Protein AF-A0A1H3NL35-F1 (afdb_monomer_lite)

pLDDT: mean 88.45, std 14.71, range [37.03, 98.69]

Secondary structure (DSSP, 8-state):
----SEEEEEE--SSSHHHHHIIIIIHHHHHHHHTTTSSS--EEES-TTGGGGEEEEEEEE-GGGTT-HHHHHHHHHHHHHHHHHTS--B--EESS-SS--SEE-GGG---SGGGGGSTHHHHHHHHHHHHHHHHHHHGGG-PPPSS-------PPPPPPPPPPP-

Structure (mmCIF, N/CA/C/O backbone):
data_AF-A0A1H3NL35-F1
#
_entry.id   AF-A0A1H3NL35-F1
#
loop_
_atom_site.group_PDB
_atom_site.id
_atom_site.type_symbol
_atom_site.label_atom_id
_atom_site.label_alt_id
_atom_site.label_comp_id
_atom_site.label_asym_id
_atom_site.label_entity_id
_atom_site.label_seq_id
_atom_site.pdbx_PDB_ins_code
_atom_site.Cartn_x
_atom_site.Cartn_y
_atom_site.Cartn_z
_atom_site.occupancy
_atom_site.B_iso_or_equiv
_atom_site.auth_seq_id
_atom_site.auth_comp_id
_atom_site.auth_asym_id
_atom_site.auth_atom_id
_atom_site.pdbx_PDB_model_num
ATOM 1 N N . MET A 1 1 ? -18.843 13.602 13.279 1.00 42.16 1 MET A N 1
ATOM 2 C CA . MET A 1 1 ? -17.414 13.245 13.123 1.00 42.16 1 MET A CA 1
ATOM 3 C C . MET A 1 1 ? -17.238 12.695 11.721 1.00 42.16 1 MET A C 1
ATOM 5 O O . MET A 1 1 ? -17.941 11.732 11.421 1.00 42.16 1 MET A O 1
ATOM 9 N N . PRO A 1 2 ? -16.428 13.296 10.836 1.00 52.50 2 PRO A N 1
ATOM 10 C CA . PRO A 1 2 ? -16.265 12.712 9.517 1.00 52.50 2 PRO A CA 1
ATOM 11 C C . PRO A 1 2 ? -15.505 11.393 9.678 1.00 52.50 2 PRO A C 1
ATOM 13 O O . PRO A 1 2 ? -14.476 11.332 10.347 1.00 52.50 2 PRO A O 1
ATOM 16 N N . GLY A 1 3 ? -16.089 10.315 9.155 1.00 72.19 3 GLY A N 1
ATOM 17 C CA . GLY A 1 3 ? -15.414 9.028 9.049 1.00 72.19 3 GLY A CA 1
ATOM 18 C C . GLY A 1 3 ? -14.252 9.096 8.056 1.00 72.19 3 GLY A C 1
ATOM 19 O O . GLY A 1 3 ? -13.997 10.131 7.447 1.00 72.19 3 GLY A O 1
ATOM 20 N N . TYR A 1 4 ? -13.566 7.971 7.880 1.00 87.62 4 TYR A N 1
ATOM 21 C CA . TYR A 1 4 ? -12.499 7.831 6.890 1.00 87.62 4 TYR A CA 1
ATOM 22 C C . TYR A 1 4 ? -12.925 8.318 5.499 1.00 87.62 4 TYR A C 1
ATOM 24 O O . TYR A 1 4 ? -14.001 7.948 5.023 1.00 87.62 4 TYR A O 1
ATOM 32 N N . ARG A 1 5 ? -12.062 9.105 4.848 1.00 91.19 5 ARG A N 1
ATOM 33 C CA . ARG A 1 5 ? -12.212 9.528 3.446 1.00 91.19 5 ARG A CA 1
ATOM 34 C C . ARG A 1 5 ? -11.517 8.580 2.478 1.00 91.19 5 ARG A C 1
ATOM 36 O O . ARG A 1 5 ? -11.903 8.533 1.316 1.00 91.19 5 ARG A O 1
ATOM 43 N N . TYR A 1 6 ? -10.517 7.844 2.957 1.00 94.75 6 TYR A N 1
ATOM 44 C CA . TYR A 1 6 ? -9.704 6.938 2.159 1.00 94.75 6 TYR A CA 1
ATOM 45 C C . TYR A 1 6 ? -9.716 5.529 2.752 1.00 94.75 6 TYR A C 1
ATOM 47 O O . TYR A 1 6 ? -9.670 5.339 3.971 1.00 94.75 6 TYR A O 1
ATOM 55 N N . ASP A 1 7 ? -9.732 4.528 1.885 1.00 96.44 7 ASP A N 1
ATOM 56 C CA . ASP A 1 7 ? -9.573 3.127 2.269 1.00 96.44 7 ASP A CA 1
ATOM 57 C C . ASP A 1 7 ? -8.095 2.795 2.460 1.00 96.44 7 ASP A C 1
ATOM 59 O O . ASP A 1 7 ? -7.708 2.144 3.432 1.00 96.44 7 ASP A O 1
ATOM 63 N N . VAL A 1 8 ? -7.246 3.307 1.568 1.00 97.56 8 VAL A N 1
ATOM 64 C CA . VAL A 1 8 ? -5.817 2.995 1.552 1.00 97.56 8 VAL A CA 1
ATOM 65 C C . VAL A 1 8 ? -4.990 4.268 1.421 1.00 97.56 8 VAL A C 1
ATOM 67 O O . VAL A 1 8 ? -5.188 5.068 0.506 1.00 97.56 8 VAL A O 1
ATOM 70 N N . PHE A 1 9 ? -4.014 4.417 2.311 1.00 97.31 9 PHE A N 1
ATOM 71 C CA . PHE A 1 9 ? -2.937 5.392 2.198 1.00 97.31 9 PHE A CA 1
ATOM 72 C C . PHE A 1 9 ? -1.657 4.701 1.730 1.00 97.31 9 PHE A C 1
ATOM 74 O O . PHE A 1 9 ? -1.150 3.793 2.394 1.00 97.31 9 PHE A O 1
ATOM 81 N N . LEU A 1 10 ? -1.116 5.145 0.600 1.00 97.81 10 LEU A N 1
ATOM 82 C CA . LEU A 1 10 ? 0.181 4.715 0.090 1.00 97.81 10 LEU A CA 1
ATOM 83 C C . LEU A 1 10 ? 1.275 5.634 0.640 1.00 97.81 10 LEU A C 1
ATOM 85 O O . LEU A 1 10 ? 1.268 6.841 0.381 1.00 97.81 10 LEU A O 1
ATOM 89 N N . SER A 1 11 ? 2.229 5.053 1.365 1.00 95.75 11 SER A N 1
ATOM 90 C CA . SER A 1 11 ? 3.400 5.752 1.907 1.00 95.75 11 SER A CA 1
ATOM 91 C C . SER A 1 11 ? 4.643 5.289 1.159 1.00 95.75 11 SER A C 1
ATOM 93 O O . SER A 1 11 ? 4.935 4.098 1.120 1.00 95.75 11 SER A O 1
ATOM 95 N N . CYS A 1 12 ? 5.383 6.200 0.538 1.00 94.94 12 CYS A N 1
ATOM 96 C CA . CYS A 1 12 ? 6.633 5.891 -0.151 1.00 94.94 12 CYS A CA 1
ATOM 97 C C . CYS A 1 12 ? 7.587 7.083 -0.045 1.00 94.94 12 CYS A C 1
ATOM 99 O O . CYS A 1 12 ? 7.143 8.208 0.189 1.00 94.94 12 CYS A O 1
ATOM 101 N N . ALA A 1 13 ? 8.882 6.865 -0.295 1.00 92.50 13 ALA A N 1
ATOM 102 C CA . ALA A 1 13 ? 9.829 7.972 -0.418 1.00 92.50 13 ALA A CA 1
ATOM 103 C C . ALA A 1 13 ? 9.315 9.017 -1.430 1.00 92.50 13 ALA A C 1
ATOM 105 O O . ALA A 1 13 ? 8.691 8.658 -2.432 1.00 92.50 13 ALA A O 1
ATOM 106 N N . ARG A 1 14 ? 9.550 10.310 -1.162 1.00 89.75 14 ARG A N 1
ATOM 107 C CA . ARG A 1 14 ? 9.020 11.413 -1.991 1.00 89.75 14 ARG A CA 1
ATOM 108 C C . ARG A 1 14 ? 9.634 11.466 -3.390 1.00 89.75 14 ARG A C 1
ATOM 110 O O . ARG A 1 14 ? 9.009 11.996 -4.302 1.00 89.75 14 ARG A O 1
ATOM 117 N N . THR A 1 15 ? 10.829 10.911 -3.557 1.00 90.69 15 THR A N 1
ATOM 118 C CA . THR A 1 15 ? 11.583 10.909 -4.812 1.00 90.69 15 THR A CA 1
ATOM 119 C C . THR A 1 15 ? 12.138 9.519 -5.120 1.00 90.69 15 THR A C 1
ATOM 121 O O . THR A 1 15 ? 12.187 8.634 -4.261 1.00 90.69 15 THR A O 1
ATOM 124 N N . GLY A 1 16 ? 12.556 9.334 -6.372 1.00 94.06 16 GLY A N 1
ATOM 125 C CA . GLY A 1 16 ? 13.260 8.145 -6.835 1.00 94.06 16 GLY A CA 1
ATOM 126 C C . GLY A 1 16 ? 12.360 6.988 -7.288 1.00 94.06 16 GLY A C 1
ATOM 127 O O . GLY A 1 16 ? 11.130 7.104 -7.325 1.00 94.06 16 GLY A O 1
ATOM 128 N N . PRO A 1 17 ? 12.973 5.833 -7.608 1.00 96.75 17 PRO A N 1
ATOM 129 C CA . PRO A 1 17 ? 12.310 4.748 -8.332 1.00 96.75 17 PRO A CA 1
ATOM 130 C C . PRO A 1 17 ? 11.061 4.191 -7.647 1.00 96.75 17 PRO A C 1
ATOM 132 O O . PRO A 1 17 ? 10.091 3.857 -8.319 1.00 96.75 17 PRO A O 1
ATOM 135 N N . SER A 1 18 ? 11.037 4.115 -6.312 1.00 95.44 18 SER A N 1
ATOM 136 C CA . SER A 1 18 ? 9.854 3.636 -5.588 1.00 95.44 18 SER A CA 1
ATOM 137 C C . SER A 1 18 ? 8.660 4.579 -5.737 1.00 95.44 18 SER A C 1
ATOM 139 O O . SER A 1 18 ? 7.526 4.109 -5.803 1.00 95.44 18 SER A O 1
ATOM 141 N N . ARG A 1 19 ? 8.894 5.899 -5.815 1.00 96.12 19 ARG A N 1
ATOM 142 C CA . ARG A 1 19 ? 7.828 6.888 -6.038 1.00 96.12 19 ARG A CA 1
ATOM 143 C C . ARG A 1 19 ? 7.282 6.762 -7.447 1.00 96.12 19 ARG A C 1
ATOM 145 O O . ARG A 1 19 ? 6.076 6.621 -7.620 1.00 96.12 19 ARG A O 1
ATOM 152 N N . GLU A 1 20 ? 8.174 6.782 -8.431 1.00 97.50 20 GLU A N 1
ATOM 153 C CA . GLU A 1 20 ? 7.826 6.666 -9.846 1.00 97.50 20 GLU A CA 1
ATOM 154 C C . GLU A 1 20 ? 7.071 5.371 -10.123 1.00 97.50 20 GLU A C 1
ATOM 156 O O . GLU A 1 20 ? 6.012 5.404 -10.730 1.00 97.50 20 GLU A O 1
ATOM 161 N N . TRP A 1 21 ? 7.547 4.238 -9.608 1.00 98.19 21 TRP A N 1
ATOM 162 C CA . TRP A 1 21 ? 6.852 2.958 -9.733 1.00 98.19 21 TRP A CA 1
ATOM 163 C C . TRP A 1 21 ? 5.466 2.973 -9.079 1.00 98.19 21 TRP A C 1
ATOM 165 O O . TRP A 1 21 ? 4.511 2.419 -9.629 1.00 98.19 21 TRP A O 1
ATOM 175 N N . THR A 1 22 ? 5.337 3.643 -7.929 1.00 97.62 22 THR A N 1
ATOM 176 C CA . THR A 1 22 ? 4.050 3.772 -7.239 1.00 97.62 22 THR A CA 1
ATOM 177 C C . THR A 1 22 ? 3.045 4.560 -8.076 1.00 97.62 22 THR A C 1
ATOM 179 O O . THR A 1 22 ? 1.899 4.133 -8.219 1.00 97.62 22 THR A O 1
ATOM 182 N N . VAL A 1 23 ? 3.484 5.684 -8.649 1.00 97.00 23 VAL A N 1
ATOM 183 C CA . VAL A 1 23 ? 2.672 6.566 -9.501 1.00 97.00 23 VAL A CA 1
ATOM 184 C C . VAL A 1 23 ? 2.357 5.910 -10.844 1.00 97.00 23 VAL A C 1
ATOM 186 O O . VAL A 1 23 ? 1.209 5.907 -11.269 1.00 97.00 23 VAL A O 1
ATOM 189 N N . ASN A 1 24 ? 3.363 5.333 -11.498 1.00 97.88 24 ASN A N 1
ATOM 190 C CA . ASN A 1 24 ? 3.250 4.816 -12.855 1.00 97.88 24 ASN A CA 1
ATOM 191 C C . ASN A 1 24 ? 2.563 3.457 -12.920 1.00 97.88 24 ASN A C 1
ATOM 193 O O . ASN A 1 24 ? 2.091 3.098 -13.992 1.00 97.88 24 ASN A O 1
ATOM 197 N N . HIS A 1 25 ? 2.526 2.666 -11.844 1.00 98.25 25 HIS A N 1
ATOM 198 C CA . HIS A 1 25 ? 2.022 1.290 -11.924 1.00 98.25 25 HIS A CA 1
ATOM 199 C C . HIS A 1 25 ? 1.178 0.900 -10.721 1.00 98.25 25 HIS A C 1
ATOM 201 O O . HIS A 1 25 ? 0.003 0.574 -10.869 1.00 98.25 25 HIS A O 1
ATOM 207 N N . PHE A 1 26 ? 1.774 0.914 -9.529 1.00 98.44 26 PHE A N 1
ATOM 208 C CA . PHE A 1 26 ? 1.196 0.231 -8.373 1.00 98.44 26 PHE A CA 1
ATOM 209 C C . PHE A 1 26 ? -0.153 0.809 -7.943 1.00 98.44 26 PHE A C 1
ATOM 211 O O . PHE A 1 26 ? -1.077 0.044 -7.682 1.00 98.44 26 PHE A O 1
ATOM 218 N N . ARG A 1 27 ? -0.291 2.142 -7.899 1.00 98.00 27 ARG A N 1
ATOM 219 C CA . ARG A 1 27 ? -1.544 2.796 -7.497 1.00 98.00 27 ARG A CA 1
ATOM 220 C C . ARG A 1 27 ? -2.703 2.411 -8.418 1.00 98.00 27 ARG A C 1
ATOM 222 O O . ARG A 1 27 ? -3.766 2.051 -7.920 1.00 98.00 27 ARG A O 1
ATOM 229 N N . ASP A 1 28 ? -2.485 2.464 -9.731 1.00 98.00 28 ASP A N 1
ATOM 230 C CA . ASP A 1 28 ? -3.507 2.140 -10.732 1.00 98.00 28 ASP A CA 1
ATOM 231 C C . ASP A 1 28 ? -3.903 0.661 -10.656 1.00 98.00 28 ASP A C 1
ATOM 233 O O . ASP A 1 28 ? -5.092 0.335 -10.653 1.00 98.00 28 ASP A O 1
ATOM 237 N N . LEU A 1 29 ? -2.917 -0.238 -10.560 1.00 98.56 29 LEU A N 1
ATOM 238 C CA . LEU A 1 29 ? -3.158 -1.677 -10.438 1.00 98.56 29 LEU A CA 1
ATOM 239 C C . LEU A 1 29 ? -3.910 -2.015 -9.148 1.00 98.56 29 LEU A C 1
ATOM 241 O O . LEU A 1 29 ? -4.877 -2.775 -9.187 1.00 98.56 29 LEU A O 1
ATOM 245 N N . LEU A 1 30 ? -3.518 -1.413 -8.023 1.00 98.69 30 LEU A N 1
ATOM 246 C CA . LEU A 1 30 ? -4.181 -1.621 -6.739 1.00 98.69 30 LEU A CA 1
ATOM 247 C C . LEU A 1 30 ? -5.619 -1.099 -6.764 1.00 98.69 30 LEU A C 1
ATOM 249 O O . LEU A 1 30 ? -6.524 -1.788 -6.303 1.00 98.69 30 LEU A O 1
ATOM 253 N N . GLY A 1 31 ? -5.839 0.083 -7.347 1.00 98.44 31 GLY A N 1
ATOM 254 C CA . GLY A 1 31 ? -7.172 0.657 -7.534 1.00 98.44 31 GLY A CA 1
ATOM 255 C C . GLY A 1 31 ? -8.078 -0.249 -8.361 1.00 98.44 31 GLY A C 1
ATOM 256 O O . GLY A 1 31 ? -9.189 -0.552 -7.936 1.00 98.44 31 GLY A O 1
ATOM 257 N N . ARG A 1 32 ? -7.585 -0.757 -9.497 1.00 98.12 32 ARG A N 1
ATOM 258 C CA . ARG A 1 32 ? -8.323 -1.715 -10.339 1.00 98.12 32 ARG A CA 1
ATOM 259 C C . ARG A 1 32 ? -8.592 -3.037 -9.625 1.00 98.12 32 ARG A C 1
ATOM 261 O O . ARG A 1 32 ? -9.659 -3.609 -9.813 1.00 98.12 32 ARG A O 1
ATOM 268 N N . GLY A 1 33 ? -7.637 -3.532 -8.840 1.00 98.38 33 GLY A N 1
ATOM 269 C CA . GLY A 1 33 ? -7.804 -4.743 -8.039 1.00 98.38 33 GLY A CA 1
ATOM 270 C C . GLY A 1 33 ? -8.89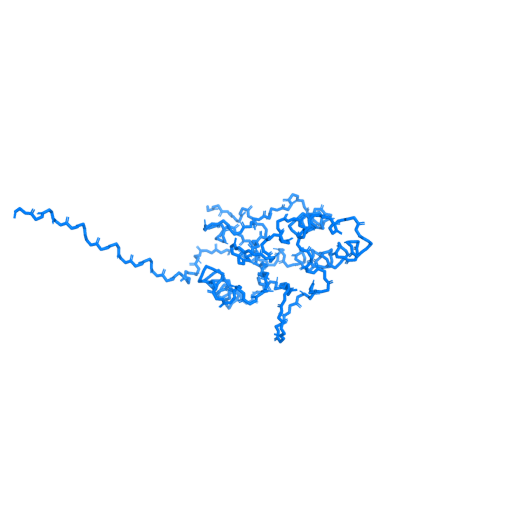6 -4.577 -6.985 1.00 98.38 33 GLY A C 1
ATOM 271 O O . GLY A 1 33 ? -9.810 -5.393 -6.916 1.00 98.38 33 GLY A O 1
ATOM 272 N N . LEU A 1 34 ? -8.849 -3.485 -6.218 1.00 98.44 34 LEU A N 1
ATOM 273 C CA . LEU A 1 34 ? -9.845 -3.186 -5.189 1.00 98.44 34 LEU A CA 1
ATOM 274 C C . LEU A 1 34 ? -11.229 -2.902 -5.775 1.00 98.44 34 LEU A C 1
ATOM 276 O O . LEU A 1 34 ? -12.215 -3.338 -5.197 1.00 98.44 34 LEU A O 1
ATOM 280 N N . ALA A 1 35 ? -11.323 -2.250 -6.937 1.00 98.00 35 ALA A N 1
ATOM 281 C CA . ALA A 1 35 ? -12.605 -1.928 -7.572 1.00 98.00 35 ALA A CA 1
ATOM 282 C C . ALA A 1 35 ? -13.401 -3.172 -8.011 1.00 98.00 35 ALA A C 1
ATOM 284 O O . ALA A 1 35 ? -14.592 -3.076 -8.282 1.00 98.00 35 ALA A O 1
ATOM 285 N N . LYS A 1 36 ? -12.754 -4.344 -8.084 1.00 97.88 36 LYS A N 1
ATOM 286 C CA . LYS A 1 36 ? -13.424 -5.635 -8.315 1.00 97.88 36 LYS A CA 1
ATOM 287 C C . LYS A 1 36 ? -14.021 -6.239 -7.039 1.00 97.88 36 LYS A C 1
ATOM 289 O O . LYS A 1 36 ? -14.783 -7.194 -7.130 1.00 97.88 36 LYS A O 1
ATOM 294 N N . LEU A 1 37 ? -13.614 -5.744 -5.872 1.00 98.00 37 LEU A N 1
ATOM 295 C CA . LEU A 1 37 ? -13.877 -6.348 -4.564 1.00 98.00 37 LEU A CA 1
ATOM 296 C C . LEU A 1 37 ? -14.732 -5.448 -3.670 1.00 98.00 37 LEU A C 1
ATOM 298 O O . LEU A 1 37 ? -15.486 -5.949 -2.842 1.00 98.00 37 LEU A O 1
ATOM 302 N N . ILE A 1 38 ? -14.600 -4.129 -3.824 1.00 96.69 38 ILE A N 1
ATOM 303 C CA . ILE A 1 38 ? -15.324 -3.121 -3.053 1.00 96.69 38 ILE A CA 1
ATOM 304 C C . ILE A 1 38 ? -15.811 -1.987 -3.957 1.00 96.69 38 ILE A C 1
ATOM 306 O O . ILE A 1 38 ? -15.212 -1.688 -4.991 1.00 96.69 38 ILE A O 1
ATOM 310 N N . GLU A 1 39 ? -16.895 -1.344 -3.536 1.00 93.94 39 GLU A N 1
ATOM 311 C CA . GLU A 1 39 ? -17.476 -0.192 -4.221 1.00 93.94 39 GLU A CA 1
ATOM 312 C C . GLU A 1 39 ? -16.596 1.055 -4.032 1.00 93.94 39 GLU A C 1
ATOM 314 O O . GLU A 1 39 ? -16.216 1.388 -2.910 1.00 93.94 39 GLU A O 1
ATOM 319 N N . GLU A 1 40 ? -16.262 1.726 -5.140 1.00 93.25 40 GLU A N 1
ATOM 320 C CA . GLU A 1 40 ? -15.523 3.000 -5.186 1.00 93.25 40 GLU A CA 1
ATOM 321 C C . GLU A 1 40 ? -14.284 3.092 -4.260 1.00 93.25 40 GLU A C 1
ATOM 323 O O . GLU A 1 40 ? -14.241 3.940 -3.363 1.00 93.25 40 GLU A O 1
ATOM 328 N N . PRO A 1 41 ? -13.229 2.278 -4.467 1.00 96.44 41 PRO A N 1
ATOM 329 C CA . PRO A 1 41 ? -12.051 2.296 -3.601 1.00 96.44 41 PRO A CA 1
ATOM 330 C C . PRO A 1 41 ? -11.331 3.650 -3.614 1.00 96.44 41 PRO A C 1
ATOM 332 O O . PRO A 1 41 ? -10.915 4.150 -4.665 1.00 96.44 41 PRO A O 1
ATOM 335 N N . LYS A 1 42 ? -11.089 4.221 -2.430 1.00 96.19 42 LYS A N 1
ATOM 336 C CA . LYS A 1 42 ? -10.428 5.527 -2.282 1.00 96.19 42 LYS A CA 1
ATOM 337 C C . LYS A 1 42 ? -8.978 5.360 -1.846 1.00 96.19 42 LYS A C 1
ATOM 339 O O . LYS A 1 42 ? -8.689 5.101 -0.677 1.00 96.19 42 LYS A O 1
ATOM 344 N N . ILE A 1 43 ? -8.057 5.547 -2.793 1.00 96.81 43 ILE A N 1
ATOM 345 C CA . ILE A 1 43 ? -6.608 5.444 -2.569 1.00 96.81 43 ILE A CA 1
ATOM 346 C C . ILE A 1 43 ? -5.951 6.823 -2.654 1.00 96.81 43 ILE A C 1
ATOM 348 O O . ILE A 1 43 ? -5.993 7.483 -3.700 1.00 96.81 43 ILE A O 1
ATOM 352 N N . VAL A 1 44 ? -5.264 7.209 -1.581 1.00 95.50 44 VAL A N 1
ATOM 353 C CA . VAL A 1 44 ? -4.445 8.425 -1.516 1.00 95.50 44 VAL A CA 1
ATOM 354 C C . VAL A 1 44 ? -2.964 8.071 -1.448 1.00 95.50 44 VAL A C 1
ATOM 356 O O . VAL A 1 44 ? -2.578 7.056 -0.872 1.00 95.50 44 VAL A O 1
ATOM 359 N N . LEU A 1 45 ? -2.122 8.901 -2.057 1.00 94.12 45 LEU A N 1
ATOM 360 C CA . LEU A 1 45 ? -0.677 8.713 -2.101 1.00 94.12 45 LEU A CA 1
ATOM 361 C C . LEU A 1 45 ? 0.020 9.907 -1.448 1.00 94.12 45 LEU A C 1
ATOM 363 O O . LEU A 1 45 ? 0.079 10.967 -2.064 1.00 94.12 45 LEU A O 1
ATOM 367 N N . SER A 1 46 ? 0.594 9.687 -0.258 1.00 71.38 46 SER A N 1
ATOM 368 C CA . SER A 1 46 ? 1.469 10.611 0.487 1.00 71.38 46 SER A CA 1
ATOM 369 C C . SER A 1 46 ? 1.095 12.094 0.332 1.00 71.38 46 SER A C 1
ATOM 371 O O . SER A 1 46 ? 1.891 12.902 -0.142 1.00 71.38 46 SER A O 1
ATOM 373 N N . ASP A 1 47 ? -0.148 12.413 0.695 1.00 71.38 47 ASP A N 1
ATOM 374 C CA . ASP A 1 47 ? -0.622 13.782 0.889 1.00 71.38 47 ASP A CA 1
ATOM 375 C C . ASP A 1 47 ? -0.546 14.098 2.389 1.00 71.38 47 ASP A C 1
ATOM 377 O O . ASP A 1 47 ? -0.993 13.294 3.221 1.00 71.38 47 ASP A O 1
ATOM 381 N N . GLU A 1 48 ? 0.099 15.209 2.747 1.00 66.31 48 GLU A N 1
ATOM 382 C CA . GLU A 1 48 ? 0.351 15.558 4.145 1.00 66.31 48 GLU A CA 1
ATOM 383 C C . GLU A 1 48 ? -0.982 15.673 4.902 1.00 66.31 48 GLU A C 1
ATOM 385 O O . GLU A 1 48 ? -1.892 16.397 4.516 1.00 66.31 48 GLU A O 1
ATOM 390 N N . GLY A 1 49 ? -1.124 14.916 5.992 1.00 70.06 49 GLY A N 1
ATOM 391 C CA . GLY A 1 49 ? -2.345 14.898 6.806 1.00 70.06 49 GLY A CA 1
ATOM 392 C C . GLY A 1 49 ? -3.422 13.903 6.358 1.00 70.06 49 GLY A C 1
ATOM 393 O O . GLY A 1 49 ? -4.246 13.518 7.192 1.00 70.06 49 GLY A O 1
ATOM 394 N N . ALA A 1 50 ? -3.375 13.379 5.127 1.00 84.06 50 ALA A N 1
ATOM 395 C CA . ALA A 1 50 ? -4.389 12.444 4.625 1.00 84.06 50 ALA A CA 1
ATOM 396 C C . ALA A 1 50 ? -4.378 11.075 5.331 1.00 84.06 50 ALA A C 1
ATOM 398 O O . ALA A 1 50 ? -5.379 10.358 5.302 1.00 84.06 50 ALA A O 1
ATOM 399 N N . LEU A 1 51 ? -3.285 10.719 6.022 1.00 89.69 51 LEU A N 1
ATOM 400 C CA . LEU A 1 51 ? -3.205 9.484 6.809 1.00 89.69 51 LEU A CA 1
ATOM 401 C C . LEU A 1 51 ? -4.320 9.407 7.865 1.00 89.69 51 LEU A C 1
ATOM 403 O O . LEU A 1 51 ? -4.864 8.329 8.091 1.00 89.69 51 LEU A O 1
ATOM 407 N N . ARG A 1 52 ? -4.697 10.545 8.470 1.00 87.75 52 ARG A N 1
ATOM 408 C CA . ARG A 1 52 ? -5.760 10.623 9.495 1.00 87.75 52 ARG A CA 1
ATOM 409 C C . ARG A 1 52 ? -7.122 10.177 8.981 1.00 87.75 52 ARG A C 1
ATOM 411 O O . ARG A 1 52 ? -7.933 9.628 9.730 1.00 87.75 52 ARG A O 1
ATOM 418 N N . ASP A 1 53 ? -7.326 10.369 7.689 1.00 88.75 53 ASP A N 1
ATOM 419 C CA . ASP A 1 53 ? -8.562 10.052 6.999 1.00 88.75 53 ASP A CA 1
ATOM 420 C C . ASP A 1 53 ? -8.507 8.685 6.306 1.00 88.75 53 ASP A C 1
ATOM 422 O O . ASP A 1 53 ? -9.478 8.305 5.651 1.00 88.75 53 ASP A O 1
ATOM 426 N N . ALA A 1 54 ? -7.417 7.925 6.460 1.00 92.44 54 ALA A N 1
ATOM 427 C CA . ALA A 1 54 ? -7.230 6.626 5.827 1.00 92.44 54 ALA A CA 1
ATOM 428 C C . ALA A 1 54 ? -7.450 5.439 6.778 1.00 92.44 54 ALA A C 1
ATOM 430 O O . ALA A 1 54 ? -7.073 5.458 7.955 1.00 92.44 54 ALA A O 1
ATOM 431 N N . ARG A 1 55 ? -8.052 4.365 6.254 1.00 94.44 55 ARG A N 1
ATOM 432 C CA . ARG A 1 55 ? -8.303 3.132 7.017 1.00 94.44 55 ARG A CA 1
ATOM 433 C C . ARG A 1 55 ? -7.037 2.303 7.200 1.00 94.44 55 ARG A C 1
ATOM 435 O O . ARG A 1 55 ? -6.703 2.004 8.349 1.00 94.44 55 ARG A O 1
ATOM 442 N N . LEU A 1 56 ? -6.359 1.975 6.100 1.00 96.81 56 LEU A N 1
ATOM 443 C CA . LEU A 1 56 ? -5.157 1.138 6.045 1.00 96.81 56 LEU A CA 1
ATOM 444 C C . LEU A 1 56 ? -3.945 1.917 5.518 1.00 96.81 56 LEU A C 1
ATOM 446 O O . LEU A 1 56 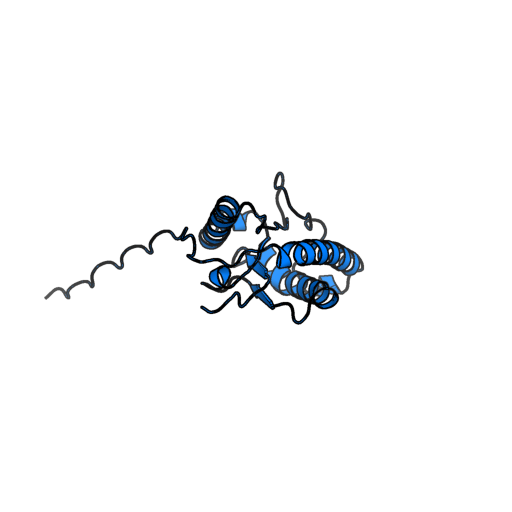? -4.082 2.831 4.704 1.00 96.81 56 LEU A O 1
ATOM 450 N N . LEU A 1 57 ? -2.751 1.507 5.945 1.00 96.75 57 LEU A N 1
ATOM 451 C CA . LEU A 1 57 ? -1.465 2.002 5.457 1.00 96.75 57 LEU A CA 1
ATOM 452 C C . LEU A 1 57 ? -0.751 0.913 4.654 1.00 96.75 57 LEU A C 1
ATOM 454 O O . LEU A 1 57 ? -0.514 -0.191 5.147 1.00 96.75 57 LEU A O 1
ATOM 458 N N . VAL A 1 58 ? -0.332 1.256 3.441 1.00 98.12 58 VAL A N 1
ATOM 459 C CA . VAL A 1 58 ? 0.515 0.417 2.588 1.00 98.12 58 VAL A CA 1
ATOM 460 C C . VAL A 1 58 ? 1.850 1.138 2.392 1.00 98.12 58 VAL A C 1
ATOM 462 O O . VAL A 1 58 ? 1.956 2.026 1.539 1.00 98.12 58 VAL A O 1
ATOM 465 N N . PRO A 1 59 ? 2.873 0.822 3.207 1.00 97.00 59 PRO A N 1
ATOM 466 C CA . PRO A 1 59 ? 4.200 1.380 3.026 1.00 97.00 59 PRO A CA 1
ATOM 467 C C . PRO A 1 59 ? 4.942 0.647 1.901 1.00 97.00 59 PRO A C 1
ATOM 469 O O . PRO A 1 59 ? 4.988 -0.583 1.868 1.00 97.00 59 PRO A O 1
ATOM 472 N N . ILE A 1 60 ? 5.537 1.411 0.988 1.00 97.38 60 ILE A N 1
ATOM 473 C CA . ILE A 1 60 ? 6.350 0.929 -0.130 1.00 97.38 60 ILE A CA 1
ATOM 474 C C . ILE A 1 60 ? 7.813 0.981 0.298 1.00 97.38 60 ILE A C 1
ATOM 476 O O . ILE A 1 60 ? 8.485 2.012 0.202 1.00 97.38 60 ILE A O 1
ATOM 480 N N . TRP A 1 61 ? 8.302 -0.141 0.806 1.00 96.19 61 TRP A N 1
ATOM 481 C CA . TRP A 1 61 ? 9.624 -0.239 1.396 1.00 96.19 61 TRP A CA 1
ATOM 482 C C . TRP A 1 61 ? 10.736 -0.252 0.354 1.00 96.19 61 TRP A C 1
ATOM 484 O O . TRP A 1 61 ? 10.804 -1.094 -0.547 1.00 96.19 61 TRP A O 1
ATOM 494 N N . SER A 1 62 ? 11.643 0.694 0.543 1.00 94.62 62 SER A N 1
ATOM 495 C CA . SER A 1 62 ? 12.902 0.879 -0.163 1.00 94.62 62 SER A CA 1
ATOM 496 C C . SER A 1 62 ? 13.913 1.482 0.818 1.00 94.62 62 SER A C 1
ATOM 498 O O . SER A 1 62 ? 13.487 2.038 1.830 1.00 94.62 62 SER A O 1
ATOM 500 N N . PRO A 1 63 ? 15.234 1.419 0.578 1.00 94.06 63 PRO A N 1
ATOM 501 C CA . PRO A 1 63 ? 16.193 2.057 1.479 1.00 94.06 63 PRO A CA 1
ATOM 502 C C . PRO A 1 63 ? 15.869 3.539 1.783 1.00 94.06 63 PRO A C 1
ATOM 504 O O . PRO A 1 63 ? 15.847 3.888 2.962 1.00 94.06 63 PRO A O 1
ATOM 507 N N . PRO A 1 64 ? 15.474 4.384 0.799 1.00 93.38 64 PRO A N 1
ATOM 508 C CA . PRO A 1 64 ? 15.062 5.767 1.073 1.00 93.38 64 PRO A CA 1
ATOM 509 C C . PRO A 1 64 ? 13.801 5.920 1.940 1.00 93.38 64 PRO A C 1
ATOM 511 O O . PRO A 1 64 ? 13.604 6.969 2.551 1.00 93.38 64 PRO A O 1
ATOM 514 N N . TYR A 1 65 ? 12.932 4.903 2.005 1.00 93.81 65 TYR A N 1
ATOM 515 C CA . TYR A 1 65 ? 11.761 4.915 2.890 1.00 93.81 65 TYR A CA 1
ATOM 516 C C . TYR A 1 65 ? 12.190 5.058 4.355 1.00 93.81 65 TYR A C 1
ATOM 518 O O . TYR A 1 65 ? 11.655 5.881 5.093 1.00 93.81 65 TYR A O 1
ATOM 526 N N . PHE A 1 66 ? 13.202 4.284 4.756 1.00 93.06 66 PHE A N 1
ATOM 527 C CA . PHE A 1 66 ? 13.668 4.198 6.142 1.00 93.06 66 PHE A CA 1
ATOM 528 C C . PHE A 1 66 ? 14.550 5.368 6.572 1.00 93.06 66 PHE A C 1
ATOM 530 O O . PHE A 1 66 ? 14.876 5.483 7.747 1.00 93.06 66 PHE A O 1
ATOM 537 N N . THR A 1 67 ? 14.915 6.249 5.643 1.00 92.06 67 THR A N 1
ATOM 538 C CA . THR A 1 67 ? 15.621 7.499 5.940 1.00 92.06 67 THR A CA 1
ATOM 539 C C . THR A 1 67 ? 14.708 8.719 5.826 1.00 92.06 67 THR A C 1
ATOM 541 O O . THR A 1 67 ? 15.165 9.838 6.035 1.00 92.06 67 THR A O 1
ATOM 544 N N . SER A 1 68 ? 13.430 8.540 5.467 1.00 91.25 68 SER A N 1
ATOM 545 C CA . SER A 1 68 ? 12.471 9.635 5.305 1.00 91.25 68 SER A CA 1
ATOM 546 C C . SER A 1 68 ? 11.697 9.887 6.607 1.00 91.25 68 SER A C 1
ATOM 548 O O . SER A 1 68 ? 10.890 9.040 6.997 1.00 91.25 68 SER A O 1
ATOM 550 N N . PRO A 1 69 ? 11.846 11.065 7.252 1.00 91.00 69 PRO A N 1
ATOM 551 C CA . PRO A 1 69 ? 11.129 11.374 8.493 1.00 91.00 69 PRO A CA 1
ATOM 552 C C . PRO A 1 69 ? 9.603 11.298 8.350 1.00 91.00 69 PRO A C 1
ATOM 554 O O . PRO A 1 69 ? 8.918 10.838 9.259 1.00 91.00 69 PRO A O 1
ATOM 557 N N . GLY A 1 70 ? 9.071 11.702 7.190 1.00 89.06 70 GLY A N 1
ATOM 558 C CA . GLY A 1 70 ? 7.638 11.617 6.896 1.00 89.06 70 GLY A CA 1
ATOM 559 C C . GLY A 1 70 ? 7.141 10.172 6.838 1.00 89.06 70 GLY A C 1
ATOM 560 O O . GLY A 1 70 ? 6.188 9.830 7.530 1.00 89.06 70 GLY A O 1
ATOM 561 N N . CYS A 1 71 ? 7.835 9.305 6.090 1.00 92.31 71 CYS A N 1
ATOM 562 C CA . CYS A 1 71 ? 7.484 7.884 5.990 1.00 92.31 71 CYS A CA 1
ATOM 563 C C . CYS A 1 71 ? 7.526 7.190 7.358 1.00 92.31 71 CYS A C 1
ATOM 565 O O . CYS A 1 71 ? 6.611 6.444 7.708 1.00 92.31 71 CYS A O 1
ATOM 567 N N . LEU A 1 72 ? 8.569 7.458 8.149 1.00 92.38 72 LEU A N 1
ATOM 568 C CA . LEU A 1 72 ? 8.710 6.890 9.488 1.00 92.38 72 LEU A CA 1
ATOM 569 C C . LEU A 1 72 ? 7.594 7.366 10.425 1.00 92.38 72 LEU A C 1
ATOM 571 O O . LEU A 1 72 ? 6.973 6.535 11.082 1.00 92.38 72 LEU A O 1
ATOM 575 N N . SER A 1 73 ? 7.269 8.663 10.430 1.00 90.38 73 SER A N 1
ATOM 576 C CA . SER A 1 73 ? 6.185 9.210 11.262 1.00 90.38 73 SER A CA 1
ATOM 577 C C . SER A 1 73 ? 4.810 8.644 10.879 1.00 90.38 73 SER A C 1
ATOM 579 O O . SER A 1 73 ? 4.004 8.312 11.756 1.00 90.38 73 SER A O 1
ATOM 581 N N . GLU A 1 74 ? 4.539 8.471 9.581 1.00 92.06 74 GLU A N 1
ATOM 582 C CA . GLU A 1 74 ? 3.317 7.826 9.082 1.00 92.06 74 GLU A CA 1
ATOM 583 C C . GLU A 1 74 ? 3.221 6.367 9.558 1.00 92.06 74 GLU A C 1
ATOM 585 O O . GLU A 1 74 ? 2.185 5.933 10.079 1.00 92.06 74 GLU A O 1
ATOM 590 N N . TRP A 1 75 ? 4.316 5.616 9.423 1.00 93.31 75 TRP A N 1
ATOM 591 C CA . TRP A 1 75 ? 4.403 4.222 9.851 1.00 93.31 75 TRP A CA 1
ATOM 592 C C . TRP A 1 75 ? 4.244 4.066 11.364 1.00 93.31 75 TRP A C 1
ATOM 594 O O . TRP A 1 75 ? 3.438 3.251 11.816 1.00 93.31 75 TRP A O 1
ATOM 604 N N . GLU A 1 76 ? 4.950 4.866 12.158 1.00 92.94 76 GLU A N 1
ATOM 605 C CA . GLU A 1 76 ? 4.874 4.848 13.621 1.00 92.94 76 GLU A CA 1
ATOM 606 C C . GLU A 1 76 ? 3.479 5.211 14.131 1.00 92.94 76 GLU A C 1
ATOM 608 O O . GLU A 1 76 ? 2.952 4.530 15.017 1.00 92.94 76 GLU A O 1
ATOM 613 N N . SER A 1 77 ? 2.837 6.212 13.519 1.00 90.88 77 SER A N 1
ATOM 614 C CA . SER A 1 77 ? 1.454 6.581 13.835 1.00 90.88 77 SER A CA 1
ATOM 615 C C . SER A 1 77 ? 0.508 5.395 13.633 1.00 90.88 77 SER A C 1
ATOM 617 O O . SER A 1 77 ? -0.337 5.117 14.490 1.00 90.88 77 SER A O 1
ATOM 619 N N . MET A 1 78 ? 0.655 4.650 12.528 1.00 92.38 78 MET A N 1
ATOM 620 C CA . MET A 1 78 ? -0.187 3.470 12.303 1.00 92.38 78 MET A CA 1
ATOM 621 C C . MET A 1 78 ? 0.173 2.306 13.199 1.00 92.38 78 MET A C 1
ATOM 623 O O . MET A 1 78 ? -0.739 1.628 13.662 1.00 92.38 78 MET A O 1
ATOM 627 N N . ARG A 1 79 ? 1.449 2.102 13.529 1.00 94.19 79 ARG A N 1
ATOM 628 C CA . ARG A 1 79 ? 1.839 1.051 14.475 1.00 94.19 79 ARG A CA 1
ATOM 629 C C . ARG A 1 79 ? 1.234 1.292 15.846 1.00 94.19 79 ARG A C 1
ATOM 631 O O . ARG A 1 79 ? 0.784 0.347 16.490 1.00 94.19 79 ARG A O 1
ATOM 638 N N . LEU A 1 80 ? 1.201 2.543 16.299 1.00 92.00 80 LEU A N 1
ATOM 639 C CA . LEU A 1 80 ? 0.536 2.892 17.550 1.00 92.00 80 LEU A CA 1
ATOM 640 C C . LEU A 1 80 ? -0.968 2.599 17.465 1.00 92.00 80 LEU A C 1
ATOM 642 O O . LEU A 1 80 ? -1.538 2.031 18.394 1.00 92.00 80 LEU A O 1
ATOM 646 N N . ARG A 1 81 ? -1.600 2.893 16.326 1.00 90.75 81 ARG A N 1
ATOM 647 C CA . ARG A 1 81 ? -3.011 2.563 16.096 1.00 90.75 81 ARG A CA 1
ATOM 648 C C . ARG A 1 81 ? -3.272 1.051 16.062 1.00 90.75 81 ARG A C 1
ATOM 650 O O . ARG A 1 81 ? -4.264 0.614 16.641 1.00 90.75 81 ARG A O 1
ATOM 657 N N . GLU A 1 82 ? -2.399 0.249 15.454 1.00 93.38 82 GLU A N 1
ATOM 658 C CA . GLU A 1 82 ? -2.486 -1.220 15.497 1.00 93.38 82 GLU A CA 1
ATOM 659 C C . GLU A 1 82 ? -2.411 -1.727 16.939 1.00 93.38 82 GLU A C 1
ATOM 661 O O . GLU A 1 82 ? -3.265 -2.502 17.364 1.00 93.38 82 GLU A O 1
ATOM 666 N N . ARG A 1 83 ? -1.450 -1.222 17.727 1.00 92.81 83 ARG A N 1
ATOM 667 C CA . ARG A 1 83 ? -1.286 -1.589 19.145 1.00 92.81 83 ARG A CA 1
ATOM 668 C C . ARG A 1 83 ? -2.519 -1.257 19.981 1.00 92.81 83 ARG A C 1
ATOM 670 O O . ARG A 1 83 ? -2.951 -2.085 20.770 1.00 92.81 83 ARG A O 1
ATOM 677 N N . LEU A 1 84 ? -3.086 -0.063 19.805 1.00 90.69 84 LEU A N 1
ATOM 678 C CA . LEU A 1 84 ? -4.252 0.387 20.572 1.00 90.69 84 LEU A CA 1
ATOM 679 C C . LEU A 1 84 ? -5.543 -0.332 20.170 1.00 90.69 84 LEU A C 1
ATOM 681 O O . LEU A 1 84 ? -6.430 -0.509 20.998 1.00 90.69 84 LEU A O 1
ATOM 685 N N . SER A 1 85 ? -5.672 -0.713 18.899 1.00 90.75 85 SER A N 1
ATOM 686 C CA . SER A 1 85 ? -6.877 -1.377 18.393 1.00 90.75 85 SER A CA 1
ATOM 687 C C . SER A 1 85 ? -6.822 -2.903 18.451 1.00 90.75 85 SER A C 1
ATOM 689 O O . SER A 1 85 ? -7.865 -3.542 18.322 1.00 90.75 85 SER A O 1
ATOM 691 N N . GLY A 1 86 ? -5.631 -3.492 18.580 1.00 92.38 86 GLY A N 1
ATOM 692 C CA . GLY A 1 86 ? -5.417 -4.931 18.408 1.00 92.38 86 GLY A CA 1
ATOM 693 C C . GLY A 1 86 ? -5.693 -5.418 16.980 1.00 92.38 86 GLY A C 1
ATOM 694 O O . GLY A 1 86 ? -5.862 -6.616 16.760 1.00 92.38 86 GLY A O 1
ATOM 695 N N . ARG A 1 87 ? -5.789 -4.506 16.004 1.00 93.25 87 ARG A N 1
ATOM 696 C CA . ARG A 1 87 ? -6.089 -4.816 14.602 1.00 93.25 87 ARG A CA 1
ATOM 697 C C . ARG A 1 87 ? -4.885 -4.523 13.731 1.00 93.25 87 ARG A C 1
ATOM 699 O O . ARG A 1 87 ? -4.172 -3.551 13.955 1.00 93.25 87 ARG A O 1
ATOM 706 N N . ARG A 1 88 ? -4.697 -5.344 12.701 1.00 94.81 88 ARG A N 1
ATOM 707 C CA . ARG A 1 88 ? -3.716 -5.086 11.651 1.00 94.81 88 ARG A CA 1
ATOM 708 C C . ARG A 1 88 ? -4.235 -3.987 10.727 1.00 94.81 88 ARG A C 1
ATOM 710 O O . ARG A 1 88 ? -5.333 -4.096 10.191 1.00 94.81 88 ARG A O 1
ATOM 717 N N . LEU A 1 89 ? -3.432 -2.951 10.537 1.00 95.69 89 LEU A N 1
ATOM 718 C CA . LEU A 1 89 ? -3.715 -1.764 9.730 1.00 95.69 89 LEU A CA 1
ATOM 719 C C . LEU A 1 89 ? -2.594 -1.471 8.727 1.00 95.69 89 LEU A C 1
ATOM 721 O O . LEU A 1 89 ? -2.780 -0.645 7.835 1.00 95.69 89 LEU A O 1
ATOM 725 N N . ILE A 1 90 ? -1.441 -2.132 8.865 1.00 96.88 90 ILE A N 1
ATOM 726 C CA . ILE A 1 90 ? -0.269 -1.946 8.014 1.00 96.88 90 ILE A CA 1
ATOM 727 C C . ILE A 1 90 ? -0.067 -3.178 7.129 1.00 96.88 90 ILE A C 1
ATOM 729 O O . ILE A 1 90 ? 0.027 -4.321 7.595 1.00 96.88 90 ILE A O 1
ATOM 733 N N . CYS A 1 91 ? 0.040 -2.937 5.825 1.00 97.44 91 CYS A N 1
ATOM 734 C CA . CYS A 1 91 ? 0.292 -3.959 4.813 1.00 97.44 91 CYS A CA 1
ATOM 735 C C . CYS A 1 91 ? 1.500 -3.568 3.955 1.00 97.44 91 CYS A C 1
ATOM 737 O O . CYS A 1 91 ? 1.329 -2.928 2.920 1.00 97.44 91 CYS A O 1
ATOM 739 N N . PRO A 1 92 ? 2.727 -3.911 4.385 1.00 97.00 92 PRO A N 1
ATOM 740 C CA . PRO A 1 92 ? 3.936 -3.509 3.679 1.00 97.00 92 PRO A CA 1
ATOM 741 C C . PRO A 1 92 ? 4.095 -4.163 2.315 1.00 97.00 92 PRO A C 1
ATOM 743 O O . PRO A 1 92 ? 3.843 -5.358 2.156 1.00 97.00 92 PRO A O 1
ATOM 746 N N . VAL A 1 93 ? 4.609 -3.384 1.368 1.00 97.81 93 VAL A N 1
ATOM 747 C CA . VAL A 1 93 ? 5.053 -3.832 0.049 1.00 97.81 93 VAL A CA 1
ATOM 748 C C . VAL A 1 93 ? 6.554 -3.643 -0.048 1.00 97.81 93 VAL A C 1
ATOM 750 O O . VAL A 1 93 ? 7.072 -2.553 0.189 1.00 97.81 93 VAL A O 1
ATOM 753 N N . ARG A 1 94 ? 7.274 -4.693 -0.435 1.00 96.69 94 ARG A N 1
ATOM 754 C CA . ARG A 1 94 ? 8.721 -4.627 -0.643 1.00 96.69 94 ARG A CA 1
ATOM 755 C C . ARG A 1 94 ? 8.997 -4.251 -2.090 1.00 96.69 94 ARG A C 1
ATOM 757 O O . ARG A 1 94 ? 8.811 -5.064 -2.991 1.00 96.69 94 ARG A O 1
ATOM 764 N N . PHE A 1 95 ? 9.481 -3.034 -2.300 1.00 96.75 95 PHE A N 1
ATOM 765 C CA . PHE A 1 95 ? 9.961 -2.577 -3.604 1.00 96.75 95 PHE A CA 1
ATOM 766 C C . PHE A 1 95 ? 11.456 -2.885 -3.797 1.00 96.75 95 PHE A C 1
ATOM 768 O O . PHE A 1 95 ? 11.901 -3.223 -4.895 1.00 96.75 95 PHE A O 1
ATOM 775 N N . SER A 1 96 ? 12.244 -2.810 -2.720 1.00 93.56 96 SER A N 1
ATOM 776 C CA . SER A 1 96 ? 13.667 -3.190 -2.686 1.00 93.56 96 SER A CA 1
ATOM 777 C C . SER A 1 96 ? 14.117 -3.501 -1.249 1.00 93.56 96 SER A C 1
ATOM 779 O O . SER A 1 96 ? 13.365 -3.265 -0.306 1.00 93.56 96 SER A O 1
ATOM 781 N N . GLY A 1 97 ? 15.333 -4.032 -1.081 1.00 83.81 97 GLY A N 1
ATOM 782 C CA . GLY A 1 97 ? 15.907 -4.369 0.228 1.00 83.81 97 GLY A CA 1
ATOM 783 C C . GLY A 1 97 ? 15.599 -5.793 0.716 1.00 83.81 97 GLY A C 1
ATOM 784 O O . GLY A 1 97 ? 14.643 -6.445 0.274 1.00 83.81 97 GLY A O 1
ATOM 785 N N . GLU A 1 98 ? 16.441 -6.284 1.625 1.00 81.19 98 GLU A N 1
ATOM 786 C CA . GLU A 1 98 ? 16.372 -7.624 2.224 1.00 81.19 98 GLU A CA 1
ATOM 787 C C . GLU A 1 98 ? 15.829 -7.595 3.660 1.00 81.19 98 GLU A C 1
ATOM 789 O O . GLU A 1 98 ? 15.805 -6.549 4.301 1.00 81.19 98 GLU A O 1
ATOM 794 N N . GLY A 1 99 ? 15.375 -8.749 4.163 1.00 73.88 99 GLY A N 1
ATOM 795 C CA . GLY A 1 99 ? 15.057 -8.946 5.589 1.00 73.88 99 GLY A CA 1
ATOM 796 C C . GLY A 1 99 ? 13.757 -8.314 6.104 1.00 73.88 99 GLY A C 1
ATOM 797 O O . GLY A 1 99 ? 13.452 -8.419 7.287 1.00 73.88 99 GLY A O 1
ATOM 798 N N . LEU A 1 100 ? 12.969 -7.679 5.239 1.00 75.00 100 LEU A N 1
ATOM 799 C CA . LEU A 1 100 ? 11.721 -7.020 5.619 1.00 75.00 100 LEU A CA 1
ATOM 800 C C . LEU A 1 100 ? 10.505 -7.918 5.335 1.00 75.00 100 LEU A C 1
ATOM 802 O O . LEU A 1 100 ? 10.374 -8.441 4.231 1.00 75.00 100 LEU A O 1
ATOM 806 N N . ALA A 1 101 ? 9.596 -8.087 6.300 1.00 82.81 101 ALA A N 1
ATOM 807 C CA . ALA A 1 101 ? 8.388 -8.904 6.139 1.00 82.81 101 ALA A CA 1
ATOM 808 C C . ALA A 1 101 ? 7.245 -8.113 5.472 1.00 82.81 101 ALA A C 1
ATOM 810 O O . ALA A 1 101 ? 6.724 -7.158 6.043 1.00 82.81 101 ALA A O 1
ATOM 811 N N . GLY A 1 102 ? 6.838 -8.510 4.268 1.00 90.06 102 GLY A N 1
ATOM 812 C CA . GLY A 1 102 ? 5.794 -7.829 3.501 1.00 90.06 102 GLY A CA 1
ATOM 813 C C . GLY A 1 102 ? 5.524 -8.517 2.168 1.00 90.06 102 GLY A C 1
ATOM 814 O O . GLY A 1 102 ? 6.193 -9.492 1.824 1.00 90.06 102 GLY A O 1
ATOM 815 N N . HIS A 1 103 ? 4.561 -7.996 1.414 1.00 95.12 103 HIS A N 1
ATOM 816 C CA . HIS A 1 103 ? 4.237 -8.491 0.081 1.00 95.12 103 HIS A CA 1
ATOM 817 C C . HIS A 1 103 ? 5.394 -8.168 -0.883 1.00 95.12 103 HIS A C 1
ATOM 819 O O . HIS A 1 103 ? 5.741 -6.999 -1.077 1.00 95.12 103 HIS A O 1
ATOM 825 N N . ASP A 1 104 ? 6.058 -9.197 -1.414 1.00 96.12 104 ASP A N 1
ATOM 826 C CA . ASP A 1 104 ? 7.318 -9.048 -2.149 1.00 96.12 104 ASP A CA 1
ATOM 827 C C . ASP A 1 104 ? 7.086 -8.778 -3.639 1.00 96.12 104 ASP A C 1
ATOM 829 O O . ASP A 1 104 ? 6.781 -9.688 -4.405 1.00 96.12 104 ASP A O 1
ATOM 833 N N . LEU A 1 105 ? 7.286 -7.525 -4.054 1.00 97.25 105 LEU A N 1
ATOM 834 C CA . LEU A 1 105 ? 7.150 -7.092 -5.448 1.00 97.25 105 LEU A CA 1
ATOM 835 C C . LEU A 1 105 ? 8.490 -6.693 -6.078 1.00 97.25 105 LEU A C 1
ATOM 837 O O . LEU A 1 105 ? 8.523 -6.119 -7.170 1.00 97.25 105 LEU A O 1
ATOM 841 N N . ARG A 1 106 ? 9.619 -7.037 -5.443 1.00 96.25 106 ARG A N 1
ATOM 842 C CA . ARG A 1 106 ? 10.965 -6.641 -5.899 1.00 96.25 106 ARG A CA 1
ATOM 843 C C . ARG A 1 106 ? 11.282 -7.129 -7.313 1.00 96.25 106 ARG A C 1
ATOM 845 O O . ARG A 1 106 ? 12.026 -6.471 -8.034 1.00 96.25 106 ARG A O 1
ATOM 852 N N . ARG A 1 107 ? 10.687 -8.249 -7.742 1.00 96.31 107 ARG A N 1
ATOM 853 C CA . ARG A 1 107 ? 10.857 -8.819 -9.094 1.00 96.31 107 ARG A CA 1
ATOM 854 C C . ARG A 1 107 ? 10.316 -7.921 -10.216 1.00 96.31 107 ARG A C 1
ATOM 856 O O . ARG A 1 107 ? 10.737 -8.083 -11.361 1.00 96.31 107 ARG A O 1
ATOM 863 N N . TRP A 1 108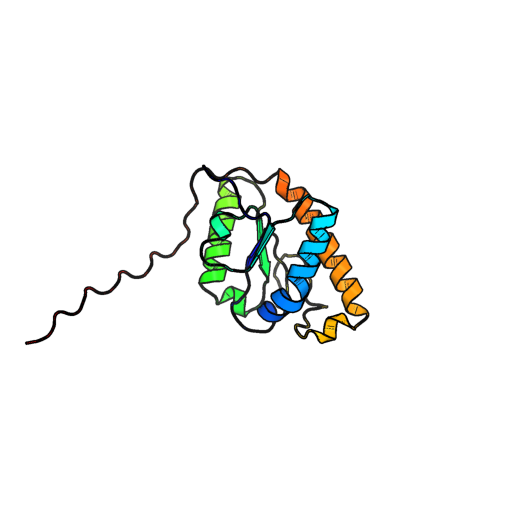 ? 9.429 -6.978 -9.893 1.00 97.69 108 TRP A N 1
ATOM 864 C CA . TRP A 1 108 ? 8.751 -6.083 -10.838 1.00 97.69 108 TRP A CA 1
ATOM 865 C C . TRP A 1 108 ? 8.984 -4.600 -10.513 1.00 97.69 108 TRP A C 1
ATOM 867 O O . TRP A 1 108 ? 8.172 -3.743 -10.854 1.00 97.69 108 TRP A O 1
ATOM 877 N N . ASN A 1 109 ? 10.107 -4.275 -9.869 1.00 95.50 109 ASN A N 1
ATOM 878 C CA . ASN A 1 109 ? 10.454 -2.927 -9.405 1.00 95.50 109 ASN A CA 1
ATOM 879 C C . ASN A 1 109 ? 10.926 -1.966 -10.521 1.00 95.50 109 ASN A C 1
ATOM 881 O O . ASN A 1 109 ? 11.809 -1.134 -10.314 1.00 95.50 109 ASN A O 1
ATOM 885 N N . ARG A 1 110 ? 10.363 -2.089 -11.728 1.00 97.56 110 ARG A N 1
ATOM 886 C CA . ARG A 1 110 ? 10.713 -1.290 -12.908 1.00 97.56 110 ARG A CA 1
ATOM 887 C C . ARG A 1 110 ? 9.816 -0.045 -12.984 1.00 97.56 110 ARG A C 1
ATOM 889 O O . ARG A 1 110 ? 8.636 -0.181 -13.294 1.00 97.56 110 ARG A O 1
ATOM 896 N N . PRO A 1 111 ? 10.328 1.166 -12.692 1.00 96.75 111 PRO A N 1
ATOM 897 C CA . PRO A 1 111 ? 9.482 2.355 -12.552 1.00 96.75 111 PRO A CA 1
ATOM 898 C C . PRO A 1 111 ? 9.010 2.943 -13.884 1.00 96.75 111 PRO A C 1
ATOM 900 O O . PRO A 1 111 ? 7.988 3.622 -13.924 1.00 96.75 111 PRO A O 1
ATOM 903 N N . HIS A 1 112 ? 9.729 2.691 -14.978 1.00 97.06 112 HIS A N 1
ATOM 904 C CA . HIS A 1 112 ? 9.474 3.320 -16.272 1.00 97.06 112 HIS A CA 1
ATOM 905 C C . HIS A 1 112 ? 8.113 2.907 -16.866 1.00 97.06 112 HIS A C 1
ATOM 907 O O . HIS A 1 112 ? 7.753 1.729 -16.795 1.00 97.06 112 HIS A O 1
ATOM 913 N N . PRO A 1 113 ? 7.365 3.829 -17.505 1.00 97.12 113 PRO A N 1
ATOM 914 C CA . PRO A 1 113 ? 6.066 3.522 -18.111 1.00 97.12 113 PRO A CA 1
ATOM 915 C C . PRO A 1 113 ? 6.097 2.403 -19.161 1.00 97.12 113 PRO A C 1
ATOM 917 O O . PRO A 1 113 ? 5.143 1.633 -19.255 1.00 97.12 113 PRO A O 1
ATOM 920 N N . SER A 1 114 ? 7.199 2.251 -19.907 1.00 97.25 114 SER A N 1
ATOM 921 C CA . SER A 1 114 ? 7.361 1.188 -20.913 1.00 97.25 114 SER A CA 1
ATOM 922 C C . SER A 1 114 ? 7.286 -0.225 -20.328 1.00 97.25 114 SER A C 1
ATOM 924 O O . SER A 1 114 ? 7.006 -1.173 -21.056 1.00 97.25 114 SER A O 1
ATOM 926 N N . PHE A 1 115 ? 7.441 -0.384 -19.009 1.00 97.69 115 PHE A N 1
ATOM 927 C CA . PHE A 1 115 ? 7.289 -1.673 -18.342 1.00 97.69 115 PHE A CA 1
ATOM 928 C C . PHE A 1 115 ? 5.890 -2.277 -18.534 1.00 97.69 115 PHE A C 1
ATOM 930 O O . PHE A 1 115 ? 5.770 -3.501 -18.615 1.00 97.69 115 PHE A O 1
ATOM 937 N N . ARG A 1 116 ? 4.861 -1.427 -18.699 1.00 97.12 116 ARG A N 1
ATOM 938 C CA . ARG A 1 116 ? 3.472 -1.831 -18.985 1.00 97.12 116 ARG A CA 1
ATOM 939 C C . ARG A 1 116 ? 3.333 -2.673 -20.256 1.00 97.12 116 ARG A C 1
ATOM 941 O O . ARG A 1 116 ? 2.357 -3.391 -20.400 1.00 97.12 116 ARG A O 1
ATOM 948 N N . GLN A 1 117 ? 4.291 -2.572 -21.175 1.00 97.00 117 GLN A N 1
ATOM 949 C CA . GLN A 1 117 ? 4.275 -3.270 -22.463 1.00 97.00 117 GLN A CA 1
ATOM 950 C C . GLN A 1 117 ? 4.981 -4.632 -22.404 1.00 97.00 117 GLN A C 1
ATOM 952 O O . GLN A 1 117 ? 5.128 -5.303 -23.421 1.00 97.00 117 GLN A O 1
ATOM 957 N N . THR A 1 118 ? 5.469 -5.038 -21.230 1.00 97.56 118 THR A N 1
ATOM 958 C CA . THR A 1 118 ? 6.181 -6.308 -21.064 1.00 97.56 118 THR A CA 1
ATOM 959 C C . THR A 1 118 ? 5.244 -7.390 -20.522 1.00 97.56 118 THR A C 1
ATOM 961 O O . THR A 1 118 ? 4.412 -7.080 -19.670 1.00 97.56 118 THR A O 1
ATOM 964 N N . PRO A 1 119 ? 5.437 -8.676 -20.873 1.00 96.25 119 PRO A N 1
ATOM 965 C CA . PRO A 1 119 ? 4.643 -9.775 -20.305 1.00 96.25 119 PRO A CA 1
ATOM 966 C C . PRO A 1 119 ? 4.739 -9.888 -18.776 1.00 96.25 119 PRO A C 1
ATOM 968 O O . PRO A 1 119 ? 3.868 -10.436 -18.113 1.00 96.25 119 PRO A O 1
ATOM 971 N N . ARG A 1 120 ? 5.812 -9.351 -18.178 1.00 96.50 120 ARG A N 1
ATOM 972 C CA . ARG A 1 120 ? 5.985 -9.346 -16.718 1.00 96.50 120 ARG A CA 1
ATOM 973 C C . ARG A 1 120 ? 4.988 -8.417 -16.025 1.00 96.50 120 ARG A C 1
ATOM 975 O O . ARG A 1 120 ? 4.817 -8.548 -14.816 1.00 96.50 120 ARG A O 1
ATOM 982 N N . TYR A 1 121 ? 4.375 -7.483 -16.752 1.00 97.88 121 TYR A N 1
ATOM 983 C CA . TYR A 1 121 ? 3.384 -6.570 -16.200 1.00 97.88 121 TYR A CA 1
ATOM 984 C C . TYR A 1 121 ? 2.106 -7.298 -15.777 1.00 97.88 121 TYR A C 1
ATOM 986 O O . TYR A 1 121 ? 1.568 -6.981 -14.719 1.00 97.88 121 TYR A O 1
ATOM 994 N N . ASP A 1 122 ? 1.692 -8.329 -16.517 1.00 97.31 122 ASP A N 1
ATOM 995 C CA . ASP A 1 122 ? 0.538 -9.158 -16.152 1.00 97.31 122 ASP A CA 1
ATOM 996 C C . ASP A 1 122 ? 0.792 -9.887 -14.829 1.00 97.31 122 ASP A C 1
ATOM 998 O O . ASP A 1 122 ? -0.024 -9.827 -13.914 1.00 97.31 122 ASP A O 1
ATOM 1002 N N . SER A 1 123 ? 1.991 -10.451 -14.648 1.00 97.69 123 SER A N 1
ATOM 1003 C CA . SER A 1 123 ? 2.362 -11.071 -13.371 1.00 97.69 123 SER A CA 1
ATOM 1004 C C . SER A 1 123 ? 2.414 -10.067 -12.212 1.00 97.69 123 SER A C 1
ATOM 1006 O O . SER A 1 123 ? 2.078 -10.417 -11.084 1.00 97.69 123 SER A O 1
ATOM 1008 N N . LEU A 1 124 ? 2.827 -8.816 -12.461 1.00 98.31 124 LEU A N 1
ATOM 1009 C CA . LEU A 1 124 ? 2.723 -7.763 -11.446 1.00 98.31 124 LEU A CA 1
ATOM 1010 C C . LEU A 1 124 ? 1.252 -7.482 -11.112 1.00 98.31 124 LEU A C 1
ATOM 1012 O O . LEU A 1 124 ? 0.919 -7.335 -9.938 1.00 98.31 124 LEU A O 1
ATOM 1016 N N . ALA A 1 125 ? 0.382 -7.398 -12.119 1.00 98.25 125 ALA A N 1
ATOM 1017 C CA . ALA A 1 125 ? -1.044 -7.172 -11.918 1.00 98.25 125 ALA A CA 1
ATOM 1018 C C . ALA A 1 125 ? -1.683 -8.294 -11.083 1.00 98.25 125 ALA A C 1
ATOM 1020 O O . ALA A 1 125 ? -2.458 -7.992 -10.174 1.00 98.25 125 ALA A O 1
ATOM 1021 N N . ASP A 1 126 ? -1.303 -9.552 -11.318 1.00 98.12 126 ASP A N 1
ATOM 1022 C CA . ASP A 1 126 ? -1.763 -10.703 -10.536 1.00 98.12 126 ASP A CA 1
ATOM 1023 C C . ASP A 1 126 ? -1.338 -10.611 -9.064 1.00 98.12 126 ASP A C 1
ATOM 1025 O O . ASP A 1 126 ? -2.165 -10.770 -8.163 1.00 98.12 126 ASP A O 1
ATOM 1029 N N . GLU A 1 127 ? -0.064 -10.310 -8.790 1.00 98.31 127 GLU A N 1
ATOM 1030 C CA . GLU A 1 127 ? 0.423 -10.166 -7.411 1.00 98.31 127 GLU A CA 1
ATOM 1031 C C . GLU A 1 127 ? -0.220 -8.969 -6.696 1.00 98.31 127 GLU A C 1
ATOM 1033 O O . GLU A 1 127 ? -0.688 -9.094 -5.562 1.00 98.31 127 GLU A O 1
ATOM 1038 N N . VAL A 1 128 ? -0.354 -7.824 -7.375 1.00 98.62 128 VAL A N 1
ATOM 1039 C CA . VAL A 1 128 ? -1.084 -6.668 -6.828 1.00 98.62 128 VAL A CA 1
ATOM 1040 C C . VAL A 1 128 ? -2.559 -7.011 -6.588 1.00 98.62 128 VAL A C 1
ATOM 1042 O O . VAL A 1 128 ? -3.137 -6.548 -5.605 1.00 98.62 128 VAL A O 1
ATOM 1045 N N . GLY A 1 129 ? -3.160 -7.868 -7.416 1.00 98.50 129 GLY A N 1
ATOM 1046 C CA . GLY A 1 129 ? -4.504 -8.406 -7.207 1.00 98.50 129 GLY A CA 1
ATOM 1047 C C . GLY A 1 129 ? -4.629 -9.226 -5.920 1.00 98.50 129 GLY A C 1
ATOM 1048 O O . GLY A 1 129 ? -5.590 -9.047 -5.171 1.00 98.50 129 GLY A O 1
ATOM 1049 N N . LYS A 1 130 ? -3.634 -10.060 -5.595 1.00 98.19 130 LYS A N 1
ATOM 1050 C CA . LYS A 1 130 ? -3.590 -10.801 -4.318 1.00 98.19 130 LYS A CA 1
ATOM 1051 C C . LYS A 1 130 ? -3.485 -9.858 -3.122 1.00 98.19 130 LYS A C 1
ATOM 1053 O O . LYS A 1 130 ? -4.139 -10.076 -2.103 1.00 98.19 130 LYS A O 1
ATOM 1058 N N . LEU A 1 131 ? -2.690 -8.793 -3.243 1.00 98.38 131 LEU A N 1
ATOM 1059 C CA . LEU A 1 131 ? -2.638 -7.754 -2.216 1.00 98.38 131 LEU A CA 1
ATOM 1060 C C . LEU A 1 131 ? -3.988 -7.037 -2.077 1.00 98.38 131 LEU A C 1
ATOM 1062 O O . LEU A 1 131 ? -4.432 -6.821 -0.954 1.00 98.38 131 LEU A O 1
ATOM 1066 N N . ALA A 1 132 ? -4.652 -6.698 -3.185 1.00 98.62 132 ALA A N 1
ATOM 1067 C CA . ALA A 1 132 ? -5.972 -6.070 -3.160 1.00 98.62 132 ALA A CA 1
ATOM 1068 C C . ALA A 1 132 ? -7.002 -6.938 -2.421 1.00 98.62 132 ALA A C 1
ATOM 1070 O O . ALA A 1 132 ? -7.734 -6.413 -1.586 1.00 98.62 132 ALA A O 1
ATOM 1071 N 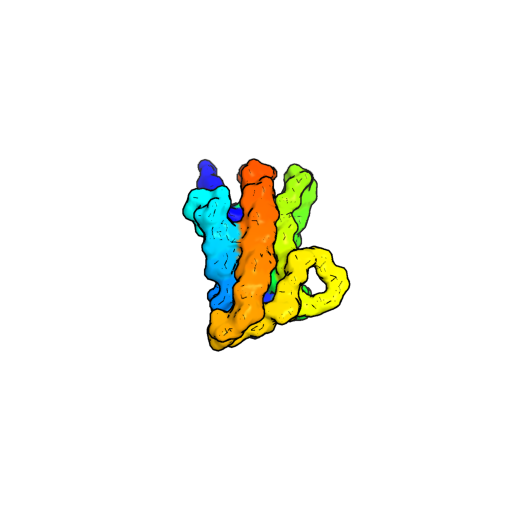N . LEU A 1 133 ? -6.999 -8.255 -2.658 1.00 98.38 133 LEU A N 1
ATOM 1072 C CA . LEU A 1 133 ? -7.832 -9.212 -1.922 1.00 98.38 133 LEU A CA 1
ATOM 1073 C C . LEU A 1 133 ? -7.564 -9.153 -0.415 1.00 98.38 133 LEU A C 1
ATOM 1075 O O . LEU A 1 133 ? -8.482 -8.940 0.372 1.00 98.38 133 LEU A O 1
ATOM 1079 N N . ALA A 1 134 ? -6.292 -9.225 -0.018 1.00 97.50 134 ALA A N 1
ATOM 1080 C CA . ALA A 1 134 ? -5.912 -9.146 1.389 1.00 97.50 134 ALA A CA 1
ATOM 1081 C C . ALA A 1 134 ? -6.316 -7.812 2.047 1.00 97.50 134 ALA A C 1
ATOM 1083 O O . ALA A 1 134 ? -6.697 -7.787 3.216 1.00 97.50 134 ALA A O 1
ATOM 1084 N N . LEU A 1 135 ? -6.234 -6.690 1.324 1.00 98.25 135 LEU A N 1
ATOM 1085 C CA . LEU A 1 135 ? -6.694 -5.395 1.832 1.00 98.25 135 LEU A CA 1
ATOM 1086 C C . LEU A 1 135 ? -8.220 -5.344 1.953 1.00 98.25 135 LEU A C 1
ATOM 1088 O O . LEU A 1 135 ? -8.719 -4.831 2.954 1.00 98.25 135 LEU A O 1
ATOM 1092 N N . ALA A 1 136 ? -8.953 -5.881 0.975 1.00 98.19 136 ALA A N 1
ATOM 1093 C CA . ALA A 1 136 ? -10.412 -5.935 1.001 1.00 98.19 136 ALA A CA 1
ATOM 1094 C C . ALA A 1 136 ? -10.927 -6.722 2.216 1.00 98.19 136 ALA A C 1
ATOM 1096 O O . ALA A 1 136 ? -11.840 -6.252 2.889 1.00 98.19 136 ALA A O 1
ATOM 1097 N N . ASP A 1 137 ? -10.276 -7.831 2.574 1.00 97.38 137 ASP A N 1
ATOM 1098 C CA . ASP A 1 137 ? -10.611 -8.611 3.775 1.00 97.38 137 ASP A CA 1
ATOM 1099 C C . ASP A 1 137 ? -10.339 -7.848 5.083 1.00 97.38 137 ASP A C 1
ATOM 1101 O O . ASP A 1 137 ? -11.010 -8.055 6.101 1.00 97.38 137 ASP A O 1
ATOM 1105 N N . LEU A 1 138 ? -9.348 -6.951 5.085 1.00 96.69 138 LEU A N 1
ATOM 1106 C CA . LEU A 1 138 ? -8.983 -6.152 6.257 1.00 96.69 138 LEU A CA 1
ATOM 1107 C C . LEU A 1 138 ? -9.883 -4.929 6.446 1.00 96.69 138 LEU A C 1
ATOM 1109 O O . LEU A 1 138 ? -10.152 -4.553 7.588 1.00 96.69 138 LEU A O 1
ATOM 1113 N N . LEU A 1 139 ? -10.356 -4.301 5.366 1.00 96.38 139 LEU A N 1
ATOM 1114 C CA . LEU A 1 139 ? -11.102 -3.037 5.417 1.00 96.38 139 LEU A CA 1
ATOM 1115 C C . LEU A 1 139 ? -12.335 -3.059 6.346 1.00 96.38 139 LEU A C 1
ATOM 1117 O O . LEU A 1 139 ? -12.478 -2.109 7.123 1.00 96.38 139 LEU A O 1
ATOM 1121 N N . PRO A 1 140 ? -13.191 -4.103 6.356 1.00 94.62 140 PRO A N 1
ATOM 1122 C CA . PRO A 1 140 ? -14.332 -4.193 7.274 1.00 94.62 140 PRO A CA 1
ATOM 1123 C C . PRO A 1 140 ? -13.933 -4.305 8.750 1.00 94.62 140 PRO A C 1
ATOM 1125 O O . PRO A 1 140 ? -14.723 -3.987 9.636 1.00 94.62 140 PRO A O 1
ATOM 1128 N N . GLN A 1 141 ? -12.708 -4.754 9.030 1.00 93.50 141 GLN A N 1
ATOM 1129 C CA . GLN A 1 141 ? -12.203 -4.977 10.387 1.00 93.50 141 GLN A CA 1
ATOM 1130 C C . GLN A 1 141 ? -11.587 -3.717 11.001 1.00 93.50 141 GLN A C 1
ATOM 1132 O O . GLN A 1 141 ? -11.213 -3.720 12.178 1.00 93.50 141 GLN A O 1
ATOM 1137 N N . VAL A 1 142 ? -11.452 -2.645 10.216 1.00 93.00 142 VAL A N 1
ATOM 1138 C CA . VAL A 1 142 ? -10.827 -1.400 10.653 1.00 93.00 142 VAL A CA 1
ATOM 1139 C C . VAL A 1 142 ? -11.774 -0.649 11.596 1.00 93.00 142 VAL A C 1
ATOM 1141 O O . VAL A 1 142 ? -12.818 -0.155 11.163 1.00 93.00 142 VAL A O 1
ATOM 1144 N N . PRO A 1 143 ? -11.424 -0.493 12.885 1.00 88.81 143 PRO A N 1
ATOM 1145 C CA . PRO A 1 143 ? -12.282 0.211 13.821 1.00 88.81 143 PRO A CA 1
ATOM 1146 C C . PRO A 1 143 ? -12.260 1.704 13.516 1.00 88.81 143 PRO A C 1
ATOM 1148 O O . PRO A 1 143 ? -11.215 2.256 13.164 1.00 88.81 143 PRO A O 1
ATOM 1151 N N . ARG A 1 144 ? -13.397 2.375 13.728 1.00 82.81 144 ARG A N 1
ATOM 1152 C CA . ARG A 1 144 ? -13.457 3.843 13.746 1.00 82.81 144 ARG A CA 1
ATOM 1153 C C . ARG A 1 144 ? -12.524 4.382 14.827 1.00 82.81 144 ARG A C 1
ATOM 1155 O O . ARG A 1 144 ? -12.615 3.974 15.984 1.00 82.81 144 ARG A O 1
ATOM 1162 N N . TRP A 1 145 ? -11.661 5.327 14.471 1.00 74.56 145 TRP A N 1
ATOM 1163 C CA . TRP A 1 145 ? -10.818 6.008 15.448 1.00 74.56 145 TRP A CA 1
ATOM 1164 C C . TRP A 1 145 ? -11.602 7.131 16.148 1.00 74.56 145 TRP A C 1
ATOM 1166 O O . TRP A 1 145 ? -12.381 7.835 15.510 1.00 74.56 145 TRP A O 1
ATOM 1176 N N . ARG A 1 146 ? -11.426 7.275 17.470 1.00 66.06 146 ARG A N 1
ATOM 1177 C CA . ARG A 1 146 ? -12.083 8.321 18.288 1.00 66.06 146 ARG A CA 1
ATOM 1178 C C . ARG A 1 146 ? -11.160 9.506 18.603 1.00 66.06 146 ARG A C 1
ATOM 1180 O O . ARG A 1 146 ? -11.615 10.640 18.595 1.00 66.06 146 ARG A O 1
ATOM 1187 N N . ALA A 1 147 ? -9.873 9.241 18.844 1.00 70.69 147 ALA A N 1
ATOM 1188 C CA . ALA A 1 147 ? -8.808 10.237 18.985 1.00 70.69 147 ALA A CA 1
ATOM 1189 C C . ALA A 1 147 ? -7.556 9.752 18.230 1.00 70.69 147 ALA A C 1
ATOM 1191 O O . ALA A 1 147 ? -7.206 8.575 18.335 1.00 70.69 147 ALA A O 1
ATOM 1192 N N . TRP A 1 148 ? -6.926 10.609 17.420 1.00 71.00 148 TRP A N 1
ATOM 1193 C CA . TRP A 1 148 ? -5.815 10.189 16.565 1.00 71.00 148 TRP A CA 1
ATOM 1194 C C . TRP A 1 148 ? -4.538 10.054 17.401 1.00 71.00 148 TRP A C 1
ATOM 1196 O O . TRP A 1 148 ? -4.130 11.038 18.030 1.00 71.00 148 TRP A O 1
ATOM 1206 N N . PRO A 1 149 ? -3.878 8.882 17.408 1.00 66.31 149 PRO A N 1
ATOM 1207 C CA . PRO A 1 149 ? -2.616 8.715 18.108 1.00 66.31 149 PRO A CA 1
ATOM 1208 C C . PRO A 1 149 ? -1.543 9.524 17.371 1.00 66.31 149 PRO A C 1
ATOM 1210 O O . PRO A 1 149 ? -1.101 9.170 16.281 1.00 66.31 149 PRO A O 1
ATOM 1213 N N . SER A 1 150 ? -1.176 10.673 17.929 1.00 59.03 150 SER A N 1
ATOM 1214 C CA . SER A 1 150 ? -0.245 11.601 17.289 1.00 59.03 150 SER A CA 1
ATOM 1215 C C . SER A 1 150 ? 1.192 11.163 17.570 1.00 59.03 150 SER A C 1
ATOM 1217 O O . SER A 1 150 ? 1.694 11.416 18.658 1.00 59.03 150 SER A O 1
ATOM 1219 N N . ALA A 1 151 ? 1.860 10.541 16.595 1.00 55.38 151 ALA A N 1
ATOM 1220 C CA . ALA A 1 151 ? 3.316 10.348 16.591 1.00 55.38 151 ALA A CA 1
ATOM 1221 C C . ALA A 1 151 ? 4.007 11.388 15.684 1.00 55.38 151 ALA A C 1
ATOM 1223 O O . ALA A 1 151 ? 4.910 11.069 14.911 1.00 55.38 151 ALA A O 1
ATOM 1224 N N . HIS A 1 152 ? 3.550 12.644 15.721 1.00 52.50 152 HIS A N 1
ATOM 1225 C CA . HIS A 1 152 ? 4.315 13.722 15.098 1.00 52.50 152 HIS A CA 1
ATOM 1226 C C . HIS A 1 152 ? 5.443 14.144 16.047 1.00 52.50 152 HIS A C 1
ATOM 1228 O O . HIS A 1 152 ? 5.158 14.417 17.218 1.00 52.50 152 HIS A O 1
ATOM 1234 N N . PRO A 1 153 ? 6.689 14.307 15.565 1.00 44.00 153 PRO A N 1
ATOM 1235 C CA . PRO A 1 153 ? 7.585 15.251 16.203 1.00 44.00 153 PRO A CA 1
ATOM 1236 C C . PRO A 1 153 ? 6.892 16.613 16.140 1.00 44.00 153 PRO A C 1
ATOM 1238 O O . PRO A 1 153 ? 6.393 17.022 15.089 1.00 44.00 153 PRO A O 1
ATOM 1241 N N . ARG A 1 154 ? 6.805 17.292 17.283 1.00 37.03 154 ARG A N 1
ATOM 1242 C CA . ARG A 1 154 ? 6.380 18.693 17.353 1.00 37.03 154 ARG A CA 1
ATOM 1243 C C . ARG A 1 154 ? 7.138 19.450 16.246 1.00 37.03 154 ARG A C 1
ATOM 1245 O O . ARG A 1 154 ? 8.359 19.276 16.186 1.00 37.03 154 ARG A O 1
ATOM 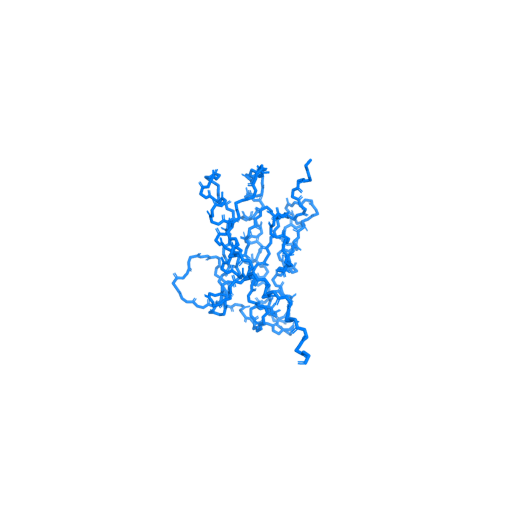1252 N N . PRO A 1 155 ? 6.488 20.235 15.365 1.00 44.62 155 PRO A N 1
ATOM 1253 C CA . PRO A 1 155 ? 7.247 21.106 14.478 1.00 44.62 155 PRO A CA 1
ATOM 1254 C C . PRO A 1 155 ? 8.203 21.931 15.353 1.00 44.62 155 PRO A C 1
ATOM 1256 O O . PRO A 1 155 ? 7.787 22.337 16.449 1.00 44.62 155 PRO A O 1
ATOM 1259 N N . PRO A 1 156 ? 9.479 22.116 14.957 1.00 43.09 156 PRO A N 1
ATOM 1260 C CA . PRO A 1 156 ? 10.370 22.982 15.713 1.00 43.09 156 PRO A CA 1
ATOM 1261 C C . PRO A 1 156 ? 9.653 24.317 15.889 1.00 43.09 156 PRO A C 1
ATOM 1263 O O . PRO A 1 156 ? 9.057 24.830 14.937 1.00 43.09 156 PRO A O 1
ATOM 1266 N N . ALA A 1 157 ? 9.622 24.816 17.127 1.00 46.97 157 ALA A N 1
ATOM 1267 C CA . ALA A 1 157 ? 9.024 26.109 17.416 1.00 46.97 157 ALA A CA 1
ATOM 1268 C C . ALA A 1 157 ? 9.601 27.114 16.416 1.00 46.97 157 ALA A C 1
ATOM 1270 O O . ALA A 1 157 ? 10.821 27.159 16.238 1.00 46.97 157 ALA A O 1
ATOM 1271 N N . GLN A 1 158 ? 8.734 27.855 15.719 1.00 47.78 158 GLN A N 1
ATOM 1272 C CA . GLN A 1 158 ? 9.206 28.938 14.868 1.00 47.78 158 GLN A CA 1
ATOM 1273 C C . GLN A 1 158 ? 10.100 29.827 15.742 1.00 47.78 158 GLN A C 1
ATOM 1275 O O . GLN A 1 158 ? 9.668 30.190 16.843 1.00 47.78 158 GLN A O 1
ATOM 1280 N N . PRO A 1 159 ? 11.346 30.122 15.327 1.00 57.22 159 PRO A N 1
ATOM 1281 C CA . PRO A 1 159 ? 12.151 31.079 16.063 1.00 57.22 159 PRO A CA 1
ATOM 1282 C C . PRO A 1 159 ? 11.349 32.385 16.159 1.00 57.22 159 PRO A C 1
ATOM 1284 O O . PRO A 1 159 ? 10.642 32.729 15.204 1.00 57.22 159 PRO A O 1
ATOM 1287 N N . PRO A 1 160 ? 11.382 33.076 17.313 1.00 62.06 160 PRO A N 1
ATOM 1288 C CA . PRO A 1 160 ? 10.670 34.335 17.463 1.00 62.06 160 PRO A CA 1
ATOM 1289 C C . PRO A 1 160 ? 11.082 35.286 16.330 1.00 62.06 160 PRO A C 1
ATOM 1291 O O . PRO A 1 160 ? 12.244 35.247 15.910 1.00 62.06 160 PRO A O 1
ATOM 1294 N N . PRO A 1 161 ? 10.156 36.110 15.807 1.00 61.78 161 PRO A N 1
ATOM 1295 C CA . PRO A 1 161 ? 10.486 37.059 14.755 1.00 61.78 161 PRO A CA 1
ATOM 1296 C C . PRO A 1 161 ? 11.666 37.917 15.215 1.00 61.78 161 PRO A C 1
ATOM 1298 O O . PRO A 1 161 ? 11.622 38.509 16.295 1.00 61.78 161 PRO A O 1
ATOM 1301 N N . SER A 1 162 ? 12.732 37.945 14.414 1.00 68.56 162 SER A N 1
ATOM 1302 C CA . SER A 1 162 ? 13.887 38.794 14.682 1.00 68.56 162 SER A CA 1
ATOM 1303 C C . SER A 1 162 ? 13.417 40.242 14.745 1.00 68.56 162 SER A C 1
ATOM 1305 O O . SER A 1 162 ? 12.884 40.766 13.765 1.00 68.56 162 SER A O 1
ATOM 1307 N N . LEU A 1 163 ? 13.588 40.879 15.904 1.00 62.41 163 LEU A N 1
ATOM 1308 C CA . LEU A 1 163 ? 13.360 42.311 16.034 1.00 62.41 163 LEU A CA 1
ATOM 1309 C C . LEU A 1 163 ? 14.337 43.046 15.102 1.00 62.41 163 LEU A C 1
ATOM 1311 O O . LEU A 1 163 ? 15.519 42.684 15.075 1.00 62.41 163 LEU A O 1
ATOM 1315 N N . PRO A 1 164 ? 13.873 44.048 14.334 1.00 58.38 164 PRO A N 1
ATOM 1316 C CA . PRO A 1 164 ? 14.760 44.853 13.511 1.00 58.38 164 PRO A CA 1
ATOM 1317 C C . PRO A 1 164 ? 15.783 45.541 14.417 1.00 58.38 164 PRO A C 1
ATOM 1319 O O . PRO A 1 164 ? 15.416 46.196 15.392 1.00 58.38 164 PRO A O 1
ATOM 1322 N N . GLN A 1 165 ? 17.066 45.342 14.118 1.00 64.31 165 GLN A N 1
ATOM 1323 C CA . GLN A 1 165 ? 18.140 46.081 14.771 1.00 64.31 165 GLN A CA 1
ATOM 1324 C C . GLN A 1 165 ? 18.076 47.531 14.273 1.00 64.31 165 GLN A C 1
ATOM 1326 O O . GLN A 1 165 ? 18.111 47.760 13.063 1.00 64.31 165 GLN A O 1
ATOM 1331 N N . LEU A 1 166 ? 17.900 48.466 15.212 1.00 57.56 166 LEU A N 1
ATOM 1332 C CA . LEU A 1 166 ? 18.013 49.913 15.006 1.00 57.56 166 LEU A CA 1
ATOM 1333 C C . LEU A 1 166 ? 19.479 50.344 15.063 1.00 57.56 166 LEU A C 1
ATOM 1335 O O . LEU A 1 166 ? 20.212 49.777 15.908 1.00 57.56 166 LEU A O 1
#

Radius of gyration: 17.78 Å; chains: 1; bounding box: 36×61×43 Å

Organism: NCBI:txid589385

Foldseek 3Di:
DDAAPAAEEEAEQPDDLLNLQCVLALVVLLQVLLVVQDPPHGYHYPDPPNLLRYQAYEYADDPSLVVDPSSVQSVVQVVVVCVVLVAHRYAYEYCDDPDDDHQDPVVLSGSDNCSCVDPVSVVSSVSSSVVSVVSSVRSVVRDTDDDRRRSDDDDPPDDPPDDDDD

InterPro domains:
  IPR035897 Toll/interleukin-1 receptor homology (TIR) domain superfamily [G3DSA:3.40.50.10140] (1-110)
  IPR035897 Toll/interleukin-1 receptor homology (TIR) domain superfamily [SSF52200] (2-134)

Sequence (166 aa):
MPGYRYDVFLSCARTGPSREWTVNHFRDLLGRGLAKLIEEPKIVLSDEGALRDARLLVPIWSPPYFTSPGCLSEWESMRLRERLSGRRLICPVRFSGEGLAGHDLRRWNRPHPSFRQTPRYDSLADEVGKLALALADLLPQVPRWRAWPSAHPRPPAQPPPSLPQL

=== Feature glossary ===
Legend for the data blocks above and below:

— What the protein is —

The amino-acid sequence is the protein's primary structure: the linear order of residues from the N-terminus to the C-terminus, written in one-letter code. Everything else here — the 3D coordinates, the secondary structure, the domain annotations — is ultimately a consequence of this string.

Functional annotations link the protein to curated databases. InterPro entries identify conserved domains and families by matching the sequence against member-database signatures (Pfam, PROSITE, CDD, …). Gene Ontology (GO) terms describe molecular function, biological process, and cellular component in a controlled vocabulary. CATH places the structure in a hierarchical fold classification (Class/Architecture/Topology/Homologous-superfamily). The organism is the source species.

— Where its atoms are —

Atomic coordinates in PDBx/mmCIF format — the same representation the Protein Data Bank distributes. Each line of the _atom_site loop places one backbone atom in Cartesian space (units: ångströms, origin: arbitrary).

The six renders are orthographic views along the three Cartesian axes in both directions. Representation (cartoon, sticks, or surface) and color scheme (sequence-rainbow or by-chain) vary across proteins so the training set covers all the common visualization conventions.

— Local backbone conformation —

Eight-state secondary structure (DSSP): H is the canonical α-helix, G the tighter 3₁₀-helix, I the wider π-helix; E/B are β-structure, T and S are turns and bends, and '-' is everything else. DSSP derives these from the pattern of main-chain N–H···O=C hydrogen bonds, not from the sequence.

Three-state secondary structure (P-SEA) collapses the eight DSSP classes into helix (a), strand (b), and coil (c). P-SEA assigns these from Cα geometry alone — distances and angles — without requiring backbone oxygens, so it works on any Cα trace.

φ (phi) and ψ (psi) are the two rotatable backbone dihedrals per residue: φ is the C(i-1)–N–Cα–C torsion, ψ is the N–Cα–C–N(i+1) torsion, both in degrees on (−180°, 180°]. α-helical residues cluster near (−60°, −45°); β-strand residues near (−120°, +130°). A Ramachandran plot is simply a scatter of (φ, ψ) for every residue.

— Global shape and packing —

The geometric summary reports three shape descriptors. Rg (radius of gyration) 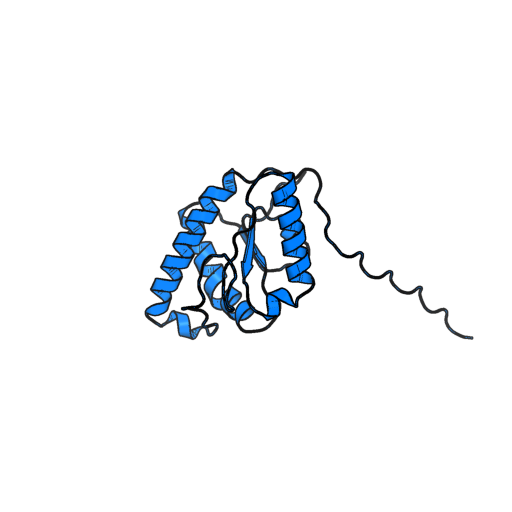measures how spread out the Cα atoms are about their centre of mass; compact globular proteins have small Rg, elongated or unfolded ones large. Cα contacts (<8 Å, |i−j|>4) count long-range residue pairs in spatial proximity — high for tightly packed folds, near zero for rods or random coil. The bounding-box extents give the protein's footprint along x, y, z in Å.

SASA measures how much of the protein is reachable by solvent. It is computed by rolling a water-sized probe over the atomic surface and summing the exposed area (Å²). Per-residue SASA distinguishes core (buried, low SASA) from surface (exposed, high SASA) residues; total SASA is a whole-molecule size measure.

Plot images: a contact map (which residues are close in 3D, as an N×N binary image), a Ramachandran scatter (backbone torsion angles, revealing secondary-structure composition at a glance), and — for AlphaFold structures — a PAE heatmap (pairwise prediction confidence).

— Structural neighborhood —

A 3Di character summarizes, for each residue, the relative orientation of the Cα frame of its nearest spatial neighbor. Because it encodes fold topology rather than chemistry, 3Di alignments detect remote structural similarity that sequence alignment misses.

The Foldseek neighbor list gives the closest experimentally determined structures in the PDB, ranked by structural alignment. TM-score near 1 means near-identical fold; near 0.3 means only rough topology match. This is how one finds what a novel AlphaFold prediction most resembles in the solved-structure universe.

— Confidence and disorder —

For AlphaFold models, the B-factor field carries pLDDT — the model's own estimate of local accuracy on a 0–100 scale. Regions with pLDDT<50 should be treated as essentially unmodeled; they often correspond to intrinsically disordered segments.

Crystallographic B-factors measure how much each atom's electron density is smeared out, in Å². They rise in mobile loops and surface residues and fall in the buried interior. In AlphaFold models this column is repurposed to hold pLDDT instead.

Predicted Aligned Error (PAE) is an AlphaFold confidence matrix: entry (i, j) is the expected error in the position of residue j, in ångströms, when the prediction is superimposed on the true structure at residue i. Low PAE within a block of residues means that block is internally rigid and well-predicted; high PAE between two blocks means their relative placement is uncertain even if each block individually is confident.